Protein AF-A0A6H1TX50-F1 (afdb_monomer_lite)

Organism: NCBI:txid2064643

Radius of gyration: 13.29 Å; chains: 1; bounding box: 28×36×35 Å

Secondary structure (DSSP, 8-state):
-----S---S-SSS-----S-PBPHHHHHHHHHHHHTTPPP--HHHHHHHH-S-SEEEE-TTS-EEEEEEETTTEEEEEEEETTEEEEEEEE-

Sequence (93 aa):
MLVLDRRLSSCPEGSIDLGIEELSATVANQFKQRVKDGGVLTSLAEVETQLGSPKCSYDLPDGDLKWHYLIENGGAIAVTRHQGTVTVDFSRF

Foldseek 3Di:
DDDDDDDPVDAPPPDDDDPDDAFEPVLVVVVVVCVVVVNDDQDVVVVCVSRPDFRDWDADPLRKIWGWGGYPQQKIWIWIDDPRDIDIDIGHD

Structure (mmCIF, N/CA/C/O backbone):
data_AF-A0A6H1TX50-F1
#
_entry.id   AF-A0A6H1TX50-F1
#
loop_
_atom_site.group_PDB
_atom_site.id
_atom_site.type_symbol
_atom_site.label_atom_id
_atom_site.label_alt_id
_atom_site.label_comp_id
_atom_site.label_asym_id
_atom_site.label_entity_id
_atom_site.label_seq_id
_atom_site.pdbx_PDB_ins_code
_atom_site.Cartn_x
_atom_site.Cartn_y
_atom_site.Cartn_z
_atom_site.occupancy
_atom_site.B_iso_or_equiv
_atom_site.auth_seq_id
_atom_site.auth_comp_id
_atom_site.auth_asym_id
_atom_site.auth_atom_id
_atom_site.pdbx_PDB_model_num
ATOM 1 N N . MET A 1 1 ? -1.819 -26.157 -6.625 1.00 30.14 1 MET A N 1
ATOM 2 C CA . MET A 1 1 ? -0.694 -25.571 -5.869 1.00 30.14 1 MET A CA 1
ATOM 3 C C . MET A 1 1 ? -0.003 -24.578 -6.786 1.00 30.14 1 MET A C 1
ATOM 5 O O . MET A 1 1 ? 0.801 -24.985 -7.610 1.00 30.14 1 MET A O 1
ATOM 9 N N . LEU A 1 2 ? -0.406 -23.310 -6.727 1.00 22.84 2 LEU A N 1
ATOM 10 C CA . LEU A 1 2 ? 0.241 -22.230 -7.469 1.00 22.84 2 LEU A CA 1
ATOM 11 C C . LEU A 1 2 ? 1.139 -21.503 -6.475 1.00 22.84 2 LEU A C 1
ATOM 13 O O . LEU A 1 2 ? 0.686 -20.680 -5.689 1.00 22.84 2 LEU A O 1
ATOM 17 N N . VAL A 1 3 ? 2.401 -21.918 -6.456 1.00 34.88 3 VAL A N 1
ATOM 18 C CA . VAL A 1 3 ? 3.477 -21.175 -5.807 1.00 34.88 3 VAL A CA 1
ATOM 19 C C . VAL A 1 3 ? 4.016 -20.229 -6.867 1.00 34.88 3 VAL A C 1
ATOM 21 O O . VAL A 1 3 ? 4.629 -20.677 -7.831 1.00 34.88 3 VAL A O 1
ATOM 24 N N . LEU A 1 4 ? 3.781 -18.934 -6.694 1.00 26.92 4 LEU A N 1
ATOM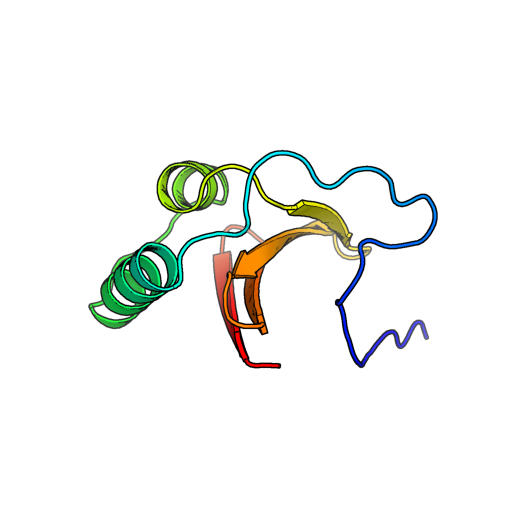 25 C CA . LEU A 1 4 ? 4.539 -17.888 -7.373 1.00 26.92 4 LEU A CA 1
ATOM 26 C C . LEU A 1 4 ? 5.131 -16.999 -6.286 1.00 26.92 4 LEU A C 1
ATOM 28 O O . LEU A 1 4 ? 4.571 -15.979 -5.900 1.00 26.92 4 LEU A O 1
ATOM 32 N N . ASP A 1 5 ? 6.253 -17.471 -5.752 1.00 37.53 5 ASP A N 1
ATOM 33 C CA . ASP A 1 5 ? 7.145 -16.695 -4.905 1.00 37.53 5 ASP A CA 1
ATOM 34 C C . ASP A 1 5 ? 8.413 -16.357 -5.702 1.00 37.53 5 ASP A C 1
ATOM 36 O O . ASP A 1 5 ? 8.910 -17.159 -6.499 1.00 37.53 5 ASP A O 1
ATOM 40 N N . ARG A 1 6 ? 8.946 -15.187 -5.355 1.00 31.16 6 ARG A N 1
ATOM 41 C CA . ARG A 1 6 ? 10.219 -14.553 -5.684 1.00 31.16 6 ARG A CA 1
ATOM 42 C C . ARG A 1 6 ? 10.166 -13.626 -6.887 1.00 31.16 6 ARG A C 1
ATOM 44 O O . ARG A 1 6 ? 10.296 -14.063 -8.023 1.00 31.16 6 ARG A O 1
ATOM 51 N N . ARG A 1 7 ? 10.198 -12.321 -6.582 1.00 38.78 7 ARG A N 1
ATOM 52 C CA . ARG A 1 7 ? 10.452 -11.193 -7.502 1.00 38.78 7 ARG A CA 1
ATOM 53 C C . ARG A 1 7 ? 9.207 -10.716 -8.260 1.00 38.78 7 ARG A C 1
ATOM 55 O O . ARG A 1 7 ? 9.134 -10.846 -9.475 1.00 38.78 7 ARG A O 1
ATOM 62 N N . LEU A 1 8 ? 8.252 -10.075 -7.584 1.00 43.72 8 LEU A N 1
ATOM 63 C CA . LEU A 1 8 ? 7.293 -9.203 -8.284 1.00 43.72 8 LEU A CA 1
ATOM 64 C C . LEU A 1 8 ? 8.022 -7.929 -8.762 1.00 43.72 8 LEU A C 1
ATOM 66 O O . LEU A 1 8 ? 7.801 -6.837 -8.258 1.00 43.72 8 LEU A O 1
ATOM 70 N N . SER A 1 9 ? 8.956 -8.107 -9.700 1.00 43.53 9 SER A N 1
ATOM 71 C CA . SER A 1 9 ? 9.634 -7.069 -10.482 1.00 43.53 9 SER A CA 1
ATOM 72 C C . SER A 1 9 ? 8.898 -6.782 -11.798 1.00 43.53 9 SER A C 1
ATOM 74 O O . SER A 1 9 ? 9.348 -5.963 -12.591 1.00 43.53 9 SER A O 1
ATOM 76 N N . SER A 1 10 ? 7.776 -7.461 -12.053 1.00 50.44 10 SER A N 1
ATOM 77 C CA . SER A 1 10 ? 6.910 -7.234 -13.210 1.00 50.44 10 SER A CA 1
ATOM 78 C C . SER A 1 10 ? 5.472 -7.646 -12.895 1.00 50.44 10 SER A C 1
ATOM 80 O O . SER A 1 10 ? 5.249 -8.633 -12.187 1.00 50.44 10 SER A O 1
ATOM 82 N N . CYS A 1 11 ? 4.495 -6.913 -13.442 1.00 55.41 11 CYS A N 1
ATOM 83 C CA . CYS A 1 11 ? 3.110 -7.382 -13.502 1.00 55.41 11 CYS A CA 1
ATOM 84 C C . CYS A 1 11 ? 3.065 -8.736 -14.261 1.00 55.41 11 CYS A C 1
ATOM 86 O O . CYS A 1 11 ? 3.927 -8.958 -15.120 1.00 55.41 11 CYS A O 1
ATOM 88 N N . PRO A 1 12 ? 2.126 -9.653 -13.952 1.00 55.00 12 PRO A N 1
ATOM 89 C CA . PRO A 1 12 ? 1.989 -10.940 -14.654 1.00 55.00 12 PRO A CA 1
ATOM 90 C C . PRO A 1 12 ? 1.839 -10.785 -16.188 1.00 55.00 12 PRO A C 1
ATOM 92 O O . PRO A 1 12 ? 1.585 -9.684 -16.672 1.00 55.00 12 PRO A O 1
ATOM 95 N N . GLU A 1 13 ? 2.054 -11.876 -16.945 1.00 40.12 13 GLU A N 1
ATOM 96 C CA . GLU A 1 13 ? 2.215 -11.884 -18.418 1.00 40.12 13 GLU A CA 1
ATOM 97 C C . GLU A 1 13 ? 1.186 -11.032 -19.191 1.00 40.12 13 GLU A C 1
ATOM 99 O O . GLU A 1 13 ? -0.017 -11.118 -18.950 1.00 40.12 13 GLU A O 1
ATOM 104 N N . GLY A 1 14 ? 1.681 -10.246 -20.163 1.00 36.31 14 GLY A N 1
ATOM 105 C CA . GLY A 1 14 ? 0.914 -9.233 -20.911 1.00 36.31 14 GLY A CA 1
ATOM 106 C C . GLY A 1 14 ? 1.283 -7.777 -20.579 1.00 36.31 14 GLY A C 1
ATOM 107 O O . GLY A 1 14 ? 0.516 -6.862 -20.863 1.00 36.31 14 GLY A O 1
ATOM 108 N N . SER A 1 15 ? 2.439 -7.555 -19.954 1.00 42.94 15 SER A N 1
ATOM 109 C CA . SER A 1 15 ? 2.898 -6.265 -19.432 1.00 42.94 15 SER A CA 1
ATOM 110 C C . SER A 1 15 ? 3.178 -5.226 -20.522 1.00 42.94 15 SER A C 1
ATOM 112 O O . SER A 1 15 ? 3.947 -5.509 -21.437 1.00 42.94 15 SER A O 1
ATOM 114 N N . ILE A 1 16 ? 2.643 -4.001 -20.377 1.00 38.41 16 ILE A N 1
ATOM 115 C CA . ILE A 1 16 ? 3.078 -2.818 -21.144 1.00 38.41 16 ILE A CA 1
ATOM 116 C C . ILE A 1 16 ? 3.040 -1.512 -20.321 1.00 38.41 16 ILE A C 1
ATOM 118 O O . ILE A 1 16 ? 2.165 -1.285 -19.490 1.00 38.41 16 ILE A O 1
ATOM 122 N N . ASP A 1 17 ? 4.028 -0.695 -20.692 1.00 42.16 17 ASP A N 1
ATOM 123 C CA . ASP A 1 17 ? 4.349 0.728 -20.544 1.00 42.16 17 ASP A CA 1
ATOM 124 C C . ASP A 1 17 ? 4.634 1.370 -19.187 1.00 42.16 17 ASP A C 1
ATOM 126 O O . ASP A 1 17 ? 3.786 1.584 -18.321 1.00 42.16 17 ASP A O 1
ATOM 130 N N . LEU A 1 18 ? 5.889 1.817 -19.102 1.00 44.12 18 LEU A N 1
ATOM 131 C CA . LEU A 1 18 ? 6.430 2.703 -18.089 1.00 44.12 18 LEU A CA 1
ATOM 132 C C . LEU A 1 18 ? 5.885 4.116 -18.320 1.00 44.12 18 LEU A C 1
ATOM 134 O O . LEU A 1 18 ? 6.507 4.955 -18.968 1.00 44.12 18 LEU A O 1
ATOM 138 N N . GLY A 1 19 ? 4.705 4.378 -17.764 1.00 38.94 19 GLY A N 1
ATOM 139 C CA . GLY A 1 19 ? 4.159 5.724 -17.635 1.00 38.94 19 GLY A CA 1
ATOM 140 C C . GLY A 1 19 ? 4.583 6.393 -16.327 1.00 38.94 19 GLY A C 1
ATOM 141 O O . GLY A 1 19 ? 4.355 5.825 -15.259 1.00 38.94 19 GLY A O 1
ATOM 142 N N . ILE A 1 20 ? 5.167 7.592 -16.463 1.00 47.16 20 ILE A N 1
ATOM 143 C CA . ILE A 1 20 ? 5.408 8.672 -15.482 1.00 47.16 20 ILE A CA 1
ATOM 144 C C . ILE A 1 20 ? 5.945 8.176 -14.130 1.00 47.16 20 ILE A C 1
ATOM 146 O O . ILE A 1 20 ? 5.160 7.849 -13.251 1.00 47.16 20 ILE A O 1
ATOM 150 N N . GLU A 1 21 ? 7.274 8.091 -14.030 1.00 63.59 21 GLU A N 1
ATOM 151 C CA . GLU A 1 21 ? 8.132 8.081 -12.827 1.00 63.59 21 GLU A CA 1
ATOM 152 C C . GLU A 1 21 ? 7.729 7.176 -11.637 1.00 63.59 21 GLU A C 1
ATOM 154 O O . GLU A 1 21 ? 6.597 7.107 -11.163 1.00 63.59 21 GLU A O 1
ATOM 159 N N . GLU A 1 22 ? 8.691 6.398 -11.150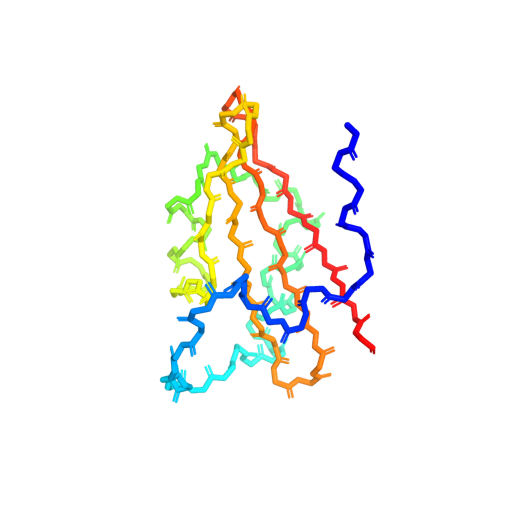 1.00 73.88 22 GLU A N 1
ATOM 160 C CA . GLU A 1 22 ? 8.537 5.622 -9.918 1.00 73.88 22 GLU A CA 1
ATOM 161 C C . GLU A 1 22 ? 8.226 6.555 -8.734 1.00 73.88 22 GLU A C 1
ATOM 163 O O . GLU A 1 22 ? 8.511 7.750 -8.774 1.00 73.88 22 GLU A O 1
ATOM 168 N N . LEU A 1 23 ? 7.632 6.036 -7.656 1.00 79.62 23 LEU A N 1
ATOM 169 C CA . LEU A 1 23 ? 7.402 6.871 -6.481 1.00 79.62 23 LEU A CA 1
ATOM 170 C C . LEU A 1 23 ? 8.735 7.299 -5.889 1.00 79.62 23 LEU A C 1
ATOM 172 O O . LEU A 1 23 ? 9.581 6.453 -5.578 1.00 79.62 23 LEU A O 1
ATOM 176 N N . SER A 1 24 ? 8.890 8.599 -5.641 1.00 84.81 24 SER A N 1
ATOM 177 C CA . SER A 1 24 ? 10.083 9.057 -4.946 1.00 84.81 24 SER A CA 1
ATOM 178 C C . SER A 1 24 ? 10.217 8.387 -3.586 1.00 84.81 24 SER A C 1
ATOM 180 O O . SER A 1 24 ? 9.248 8.202 -2.836 1.00 84.81 24 SER A O 1
ATOM 182 N N . ALA A 1 25 ? 11.452 8.034 -3.232 1.00 83.31 25 ALA A N 1
ATOM 183 C CA . ALA A 1 25 ? 11.726 7.410 -1.942 1.00 83.31 25 ALA A CA 1
ATOM 184 C C . ALA A 1 25 ? 11.288 8.301 -0.770 1.00 83.31 25 ALA A C 1
ATOM 186 O O . ALA A 1 25 ? 10.930 7.790 0.291 1.00 83.31 25 ALA A O 1
ATOM 187 N N . THR A 1 26 ? 11.268 9.621 -0.963 1.00 87.56 26 THR A N 1
ATOM 188 C CA . THR A 1 26 ? 10.739 10.584 0.008 1.00 87.56 26 THR A CA 1
ATOM 189 C C . THR A 1 26 ? 9.260 10.334 0.297 1.00 87.56 26 THR A C 1
ATOM 191 O O . THR A 1 26 ? 8.901 10.170 1.463 1.00 87.56 26 THR A O 1
ATOM 194 N N . VAL A 1 27 ? 8.420 10.230 -0.738 1.00 87.81 27 VAL A N 1
ATOM 195 C CA . VAL A 1 27 ? 6.975 9.969 -0.593 1.00 87.81 27 VAL A CA 1
ATOM 196 C C . VAL A 1 27 ? 6.738 8.613 0.071 1.00 87.81 27 VAL A C 1
ATOM 198 O O . VAL A 1 27 ? 6.005 8.519 1.057 1.00 87.81 27 VAL A O 1
ATOM 201 N N . ALA A 1 28 ? 7.429 7.570 -0.396 1.00 87.31 28 ALA A N 1
ATOM 202 C CA . ALA A 1 28 ? 7.308 6.231 0.175 1.00 87.31 28 ALA A CA 1
ATOM 203 C C . ALA A 1 28 ? 7.710 6.184 1.663 1.00 87.31 28 ALA A C 1
ATOM 205 O O . ALA A 1 28 ? 7.049 5.529 2.472 1.00 87.31 28 ALA A O 1
ATOM 206 N N . ASN A 1 29 ? 8.770 6.902 2.051 1.00 88.69 29 ASN A N 1
ATOM 207 C CA . ASN A 1 29 ? 9.217 6.970 3.443 1.00 88.69 29 ASN A CA 1
ATOM 208 C C . ASN A 1 29 ? 8.254 7.766 4.331 1.00 88.69 29 ASN A C 1
ATOM 210 O O . ASN A 1 29 ? 8.010 7.351 5.463 1.00 88.69 29 ASN A O 1
ATOM 214 N N . GLN A 1 30 ? 7.682 8.867 3.835 1.00 90.38 30 GLN A N 1
ATOM 215 C CA . GLN A 1 30 ? 6.664 9.633 4.563 1.00 90.38 30 GLN A CA 1
ATOM 216 C C . GLN A 1 30 ? 5.412 8.790 4.819 1.00 90.38 30 GLN A C 1
ATOM 218 O O . GLN A 1 3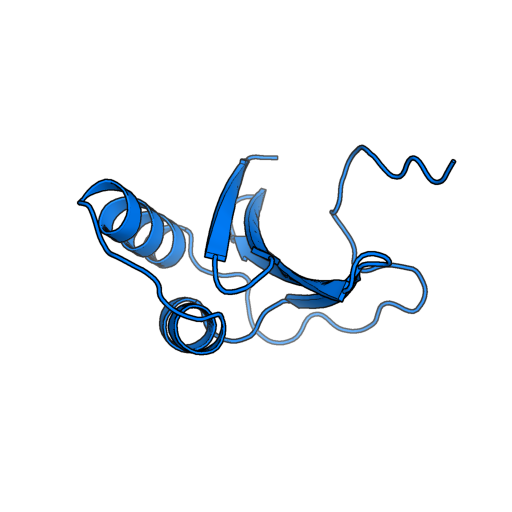0 ? 4.934 8.724 5.952 1.00 90.38 30 GLN A O 1
ATOM 223 N N . PHE A 1 31 ? 4.930 8.077 3.798 1.00 91.00 31 PHE A N 1
ATOM 224 C CA . PHE A 1 31 ? 3.811 7.148 3.942 1.00 91.00 31 PHE A CA 1
ATOM 225 C C . PHE A 1 31 ? 4.124 6.035 4.952 1.00 91.00 31 PHE A C 1
ATOM 227 O O . PHE A 1 31 ? 3.346 5.783 5.873 1.00 91.00 31 PHE A O 1
ATOM 234 N N . LYS A 1 32 ? 5.308 5.417 4.851 1.00 89.50 32 LYS A N 1
ATOM 235 C CA . LYS A 1 32 ? 5.766 4.392 5.799 1.00 89.50 32 LYS A CA 1
ATOM 236 C C . LYS A 1 32 ? 5.817 4.906 7.237 1.00 89.50 32 LYS A C 1
ATOM 238 O O . LYS A 1 32 ? 5.447 4.172 8.151 1.00 89.50 32 LYS A O 1
ATOM 243 N N . GLN A 1 33 ? 6.285 6.135 7.445 1.00 91.06 33 GLN A N 1
ATOM 244 C CA . GLN A 1 33 ? 6.343 6.740 8.771 1.00 91.06 33 GLN A CA 1
ATOM 245 C C . GLN A 1 33 ? 4.937 6.970 9.334 1.00 91.06 33 GLN A C 1
ATOM 247 O O . GLN A 1 33 ? 4.672 6.559 10.456 1.00 91.06 33 GLN A O 1
ATOM 252 N N . ARG A 1 34 ? 4.005 7.494 8.529 1.00 89.81 34 ARG A N 1
ATOM 253 C CA . ARG A 1 34 ? 2.602 7.668 8.936 1.00 89.81 34 ARG A CA 1
ATOM 254 C C . ARG A 1 34 ? 1.958 6.360 9.404 1.00 89.81 34 ARG A C 1
ATOM 256 O O . ARG A 1 34 ? 1.278 6.351 10.426 1.00 89.81 34 ARG A O 1
ATOM 263 N N . VAL A 1 35 ? 2.168 5.263 8.674 1.00 87.31 35 VAL A N 1
ATOM 264 C CA . VAL A 1 35 ? 1.657 3.939 9.072 1.00 87.31 35 VAL A CA 1
ATOM 265 C C . VAL A 1 35 ? 2.289 3.489 10.395 1.00 87.31 35 VAL A C 1
ATOM 267 O O . VAL A 1 35 ? 1.585 3.018 11.284 1.00 87.31 35 VAL A O 1
ATOM 270 N N . LYS A 1 36 ? 3.605 3.683 10.567 1.00 88.94 36 LYS A N 1
ATOM 271 C CA . LYS A 1 36 ? 4.313 3.362 11.821 1.00 88.94 36 LYS A CA 1
ATOM 272 C C . LYS A 1 36 ? 3.836 4.183 13.017 1.00 88.94 36 LYS A C 1
ATOM 274 O O . LYS A 1 36 ? 3.800 3.650 14.120 1.00 88.94 36 LYS A O 1
ATOM 279 N N . ASP A 1 37 ? 3.448 5.433 12.795 1.00 94.75 37 ASP A N 1
ATOM 280 C CA . ASP A 1 37 ? 2.944 6.338 13.833 1.00 94.75 37 ASP A CA 1
ATOM 281 C C . ASP A 1 37 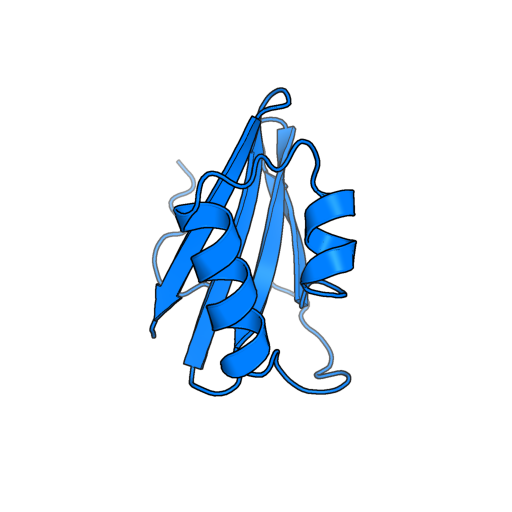? 1.491 6.018 14.247 1.00 94.75 37 ASP A C 1
ATOM 283 O O . ASP A 1 37 ? 0.870 6.770 14.996 1.00 94.75 37 ASP A O 1
ATOM 287 N N . GLY A 1 38 ? 0.935 4.894 13.778 1.00 89.38 38 GLY A N 1
ATOM 288 C CA . GLY A 1 38 ? -0.415 4.441 14.110 1.00 89.38 38 GLY A CA 1
ATOM 289 C C . GLY A 1 38 ? -1.494 4.961 13.162 1.00 89.38 38 GLY A C 1
ATOM 290 O O . GLY A 1 38 ? -2.677 4.895 13.494 1.00 89.38 38 GLY A O 1
ATOM 291 N N . GLY A 1 39 ? -1.118 5.476 11.986 1.00 85.81 39 GLY A N 1
ATOM 292 C CA . GLY A 1 39 ? -2.070 5.841 10.943 1.00 85.81 39 GLY A CA 1
ATOM 293 C C . GLY A 1 39 ? -2.924 4.640 10.533 1.00 85.81 39 GLY A C 1
ATOM 294 O O . GLY A 1 39 ? -2.410 3.655 10.008 1.00 85.81 39 GLY A O 1
ATOM 295 N N . VAL A 1 40 ? -4.234 4.732 10.761 1.00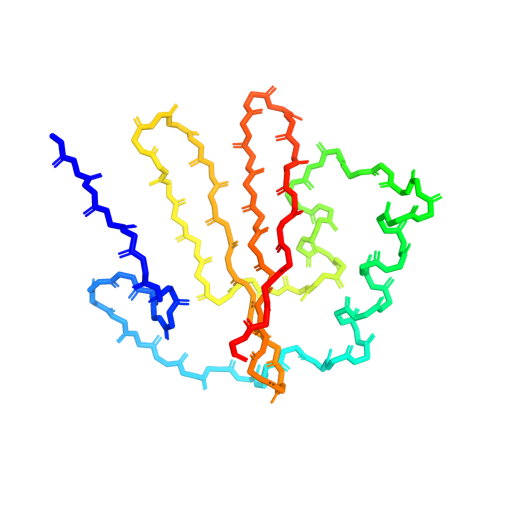 83.56 40 VAL A N 1
ATOM 296 C CA . VAL A 1 40 ? -5.192 3.694 10.369 1.00 83.56 40 VAL A CA 1
ATOM 297 C C . VAL A 1 40 ? -5.599 3.922 8.917 1.00 83.56 40 VAL A C 1
ATOM 299 O O . VAL A 1 40 ? -6.107 4.989 8.587 1.00 83.56 40 VAL A O 1
ATOM 302 N N . LEU A 1 41 ? -5.388 2.916 8.069 1.00 85.50 41 LEU A N 1
ATOM 303 C CA . LEU A 1 41 ? -5.851 2.895 6.683 1.00 85.50 41 LEU A CA 1
ATOM 304 C C . LEU A 1 41 ? -7.077 1.993 6.600 1.00 85.50 41 LEU A C 1
ATOM 306 O O . LEU A 1 41 ? -7.015 0.815 6.948 1.00 85.50 41 LEU A O 1
ATOM 310 N N . THR A 1 42 ? -8.197 2.549 6.155 1.00 85.56 42 THR A N 1
ATOM 311 C CA . THR A 1 42 ? -9.490 1.839 6.184 1.00 85.56 42 THR A CA 1
ATOM 312 C C . THR A 1 42 ? -9.894 1.269 4.827 1.00 85.56 42 THR A C 1
ATOM 314 O O . THR A 1 42 ? -10.816 0.456 4.729 1.00 85.56 42 THR A O 1
ATOM 317 N N . SER A 1 43 ? -9.214 1.682 3.755 1.00 86.44 43 SER A N 1
ATOM 318 C CA . SER A 1 43 ? -9.519 1.247 2.395 1.00 86.44 43 SER A CA 1
ATOM 319 C C . SER A 1 43 ? -8.327 1.392 1.455 1.00 86.44 43 SER A C 1
ATOM 321 O O . SER A 1 43 ? -7.386 2.130 1.732 1.00 86.44 43 SER A O 1
ATOM 323 N N . LEU A 1 44 ? -8.400 0.715 0.308 1.00 83.81 44 LEU A N 1
ATOM 324 C CA . LEU A 1 44 ? -7.407 0.847 -0.756 1.00 83.81 44 LEU A CA 1
ATOM 325 C C . LEU A 1 44 ? -7.442 2.235 -1.417 1.00 83.81 44 LEU A C 1
ATOM 327 O O . LEU A 1 44 ? -6.388 2.813 -1.637 1.00 83.81 44 LEU A O 1
ATOM 331 N N . ALA A 1 45 ? -8.621 2.830 -1.627 1.00 84.12 45 ALA A N 1
ATOM 332 C CA . ALA A 1 45 ? -8.749 4.172 -2.214 1.00 84.12 45 ALA A CA 1
ATOM 333 C C . ALA A 1 45 ? -8.014 5.260 -1.402 1.00 84.12 45 ALA A C 1
ATOM 335 O O . ALA A 1 45 ? -7.430 6.192 -1.958 1.00 84.12 45 ALA A O 1
ATOM 336 N N . GLU A 1 46 ? -8.000 5.127 -0.072 1.00 86.81 46 GLU A N 1
ATOM 337 C CA . GLU A 1 46 ? -7.219 6.005 0.805 1.00 86.81 46 GLU A CA 1
ATOM 338 C C . GLU A 1 46 ? -5.709 5.861 0.554 1.00 86.81 46 GLU A C 1
ATOM 340 O O . GLU A 1 46 ? -4.980 6.853 0.556 1.00 86.81 46 GLU A O 1
ATOM 345 N N . VAL A 1 47 ? -5.245 4.636 0.299 1.00 86.94 47 VAL A N 1
ATOM 346 C CA . VAL A 1 47 ? -3.843 4.345 -0.023 1.00 86.94 47 VAL A CA 1
ATOM 347 C C . VAL A 1 47 ? -3.471 4.888 -1.399 1.00 86.94 47 VAL A C 1
ATOM 349 O O . VAL A 1 47 ? -2.449 5.553 -1.526 1.00 86.94 47 VAL A O 1
ATOM 352 N N . GLU A 1 48 ? -4.329 4.695 -2.399 1.00 83.06 48 GLU A N 1
ATOM 353 C CA . GLU A 1 48 ? -4.201 5.269 -3.746 1.00 83.06 48 GLU A CA 1
ATOM 354 C C . GLU A 1 48 ? -4.104 6.795 -3.718 1.00 83.06 48 GLU A C 1
ATOM 356 O O . GLU A 1 48 ? -3.295 7.393 -4.415 1.00 83.06 48 GLU A O 1
ATOM 361 N N . THR A 1 49 ? -4.881 7.450 -2.860 1.00 85.25 49 THR A N 1
ATOM 362 C CA . THR A 1 49 ? -4.815 8.911 -2.723 1.00 85.25 49 THR A CA 1
ATOM 363 C C . THR A 1 49 ? -3.460 9.368 -2.170 1.00 85.25 49 THR A C 1
ATOM 365 O O . THR A 1 49 ? -2.971 10.436 -2.530 1.00 85.25 49 THR A O 1
ATOM 368 N N . GLN A 1 50 ? -2.842 8.570 -1.294 1.00 86.50 50 GLN A N 1
ATOM 369 C CA . GLN A 1 50 ? -1.563 8.908 -0.660 1.00 86.50 50 GLN A CA 1
ATOM 370 C C . GLN A 1 50 ? -0.346 8.518 -1.506 1.00 86.50 50 GLN A C 1
ATOM 372 O O . GLN A 1 50 ? 0.654 9.233 -1.494 1.00 86.50 50 GLN A O 1
ATOM 377 N N . LEU A 1 51 ? -0.415 7.386 -2.206 1.00 85.06 51 LEU A N 1
ATOM 378 C CA . LEU A 1 51 ? 0.680 6.832 -3.005 1.00 85.06 51 LEU A CA 1
ATOM 379 C C . LEU A 1 51 ? 0.529 7.098 -4.505 1.00 85.06 51 LEU A C 1
ATOM 381 O O . LEU A 1 51 ? 1.460 6.837 -5.252 1.00 85.06 51 LEU A O 1
ATOM 385 N N . GLY A 1 52 ? -0.612 7.601 -4.962 1.00 83.00 52 GLY A N 1
ATOM 386 C CA . GLY A 1 52 ? -0.933 7.737 -6.378 1.00 83.00 52 GLY A CA 1
ATOM 387 C C . GLY A 1 52 ? -1.416 6.427 -7.006 1.00 83.00 52 GLY A C 1
ATOM 388 O O . GLY A 1 52 ? -1.921 5.525 -6.334 1.00 83.00 52 GLY A O 1
ATOM 389 N N . SER A 1 53 ? -1.278 6.328 -8.327 1.00 80.25 53 SER A N 1
ATOM 390 C CA . SER A 1 53 ? -1.737 5.164 -9.086 1.00 80.25 53 SER A CA 1
ATOM 391 C C . SER A 1 53 ? -0.781 3.974 -8.925 1.00 80.25 53 SER A C 1
ATOM 393 O O . SER A 1 53 ? 0.429 4.136 -9.120 1.00 80.25 53 SER A O 1
ATOM 395 N N . PRO A 1 54 ? -1.287 2.768 -8.603 1.00 76.44 54 PRO A N 1
ATOM 396 C CA . PRO A 1 54 ? -0.455 1.575 -8.548 1.00 76.44 54 PRO A CA 1
ATOM 397 C C . PRO A 1 54 ? 0.056 1.204 -9.942 1.00 76.44 54 PRO A C 1
ATOM 399 O O . PRO A 1 54 ? -0.622 1.405 -10.948 1.00 76.44 54 PRO A O 1
ATOM 402 N N . LYS A 1 55 ? 1.255 0.617 -10.002 1.00 77.31 55 LYS A N 1
ATOM 403 C CA . LYS A 1 55 ? 1.832 0.099 -11.251 1.00 77.31 55 LYS A CA 1
ATOM 404 C C . LYS A 1 55 ? 1.175 -1.211 -11.680 1.00 77.31 55 LYS A C 1
ATOM 406 O O . LYS A 1 55 ? 1.008 -1.442 -12.869 1.00 77.31 55 LYS A O 1
ATOM 411 N N . CYS A 1 56 ? 0.782 -2.053 -10.723 1.00 73.12 56 CYS A N 1
ATOM 412 C CA . CYS A 1 56 ? 0.011 -3.265 -10.995 1.00 73.12 56 CYS A CA 1
ATOM 413 C C . CYS A 1 56 ? -1.154 -3.375 -10.008 1.00 73.12 56 CYS A C 1
ATOM 415 O O . CYS A 1 56 ? -0.963 -3.165 -8.809 1.00 73.12 56 CYS A O 1
ATOM 417 N N . SER A 1 57 ? -2.318 -3.793 -10.500 1.00 75.56 57 SER A N 1
ATOM 418 C CA . SER A 1 57 ? -3.466 -4.219 -9.696 1.00 75.56 57 SER A CA 1
ATOM 419 C C . SER A 1 57 ? -3.937 -5.578 -10.196 1.00 75.56 57 SER A C 1
ATOM 421 O O . SER A 1 57 ? -3.999 -5.783 -11.407 1.00 75.56 57 SER A O 1
ATOM 423 N N . TYR A 1 58 ? -4.256 -6.501 -9.293 1.00 72.50 58 TYR A N 1
ATOM 424 C CA . TYR A 1 58 ? -4.834 -7.792 -9.660 1.00 72.50 58 TYR A CA 1
ATOM 425 C C . TYR A 1 58 ? -5.662 -8.398 -8.527 1.00 72.50 58 TYR A C 1
ATOM 427 O O . TYR A 1 58 ? -5.342 -8.230 -7.347 1.00 72.50 58 TYR A O 1
ATOM 435 N N . ASP A 1 59 ? -6.705 -9.126 -8.922 1.00 74.56 59 ASP A N 1
ATOM 436 C CA . ASP A 1 59 ? -7.531 -9.941 -8.039 1.00 74.56 59 ASP A CA 1
ATOM 437 C C . ASP A 1 59 ? -6.836 -11.280 -7.760 1.00 74.56 59 ASP A C 1
ATOM 439 O O . ASP A 1 59 ? -6.366 -11.974 -8.668 1.00 74.56 59 ASP A O 1
ATOM 443 N N . LEU A 1 60 ? -6.750 -11.643 -6.487 1.00 72.06 60 LEU A N 1
ATOM 444 C CA . LEU A 1 60 ? -6.248 -12.923 -6.021 1.00 72.06 60 LEU A CA 1
ATOM 445 C C . LEU A 1 60 ? -7.386 -13.964 -5.993 1.00 72.06 60 LEU A C 1
ATOM 447 O O . LEU A 1 60 ? -8.559 -13.609 -5.858 1.00 72.06 60 LEU A O 1
ATOM 451 N N . PRO A 1 61 ? -7.074 -15.271 -6.118 1.00 66.62 61 PRO A N 1
ATOM 452 C CA . PRO A 1 61 ? -8.088 -16.332 -6.200 1.00 66.62 61 PRO A CA 1
ATOM 453 C C . PRO A 1 61 ? -9.009 -16.463 -4.977 1.00 66.62 61 PRO A C 1
ATOM 455 O O . PRO A 1 61 ? -10.066 -17.081 -5.070 1.00 66.62 61 PRO A O 1
ATOM 458 N N . ASP A 1 62 ? -8.597 -15.929 -3.833 1.00 75.12 62 ASP A N 1
ATOM 459 C CA . ASP A 1 62 ? -9.353 -15.864 -2.579 1.00 75.12 62 ASP A CA 1
ATOM 460 C C . ASP A 1 62 ? -10.297 -14.650 -2.497 1.00 75.12 62 ASP A C 1
ATOM 462 O O . ASP A 1 62 ? -11.049 -14.521 -1.530 1.00 75.12 62 ASP A O 1
ATOM 466 N N . GLY A 1 63 ? -10.312 -13.805 -3.533 1.00 74.25 63 GLY A N 1
ATOM 467 C CA . GLY A 1 63 ? -11.100 -12.578 -3.597 1.00 74.25 63 GLY A CA 1
ATOM 468 C C . GLY A 1 63 ? -10.367 -11.345 -3.071 1.00 74.25 63 GLY A C 1
ATOM 469 O O . GLY A 1 63 ? -10.983 -10.280 -2.983 1.00 74.25 63 GLY A O 1
ATOM 470 N N . ASP A 1 64 ? -9.081 -11.461 -2.731 1.00 80.88 64 ASP A N 1
ATOM 471 C CA . ASP A 1 64 ? -8.290 -10.320 -2.283 1.00 80.88 64 ASP A CA 1
ATOM 472 C C . ASP A 1 64 ? -7.874 -9.431 -3.443 1.00 80.88 64 ASP A C 1
ATOM 474 O O . ASP A 1 64 ? -7.552 -9.898 -4.532 1.00 80.88 64 ASP A O 1
ATOM 478 N N . LEU A 1 65 ? -7.810 -8.127 -3.191 1.00 81.12 65 LEU A N 1
ATOM 479 C CA . LEU A 1 65 ? -7.277 -7.176 -4.161 1.00 81.12 65 LEU A CA 1
ATOM 480 C C . LEU A 1 65 ? -5.862 -6.781 -3.753 1.00 81.12 65 LEU A C 1
ATOM 482 O O . LEU A 1 65 ? -5.649 -6.344 -2.615 1.00 81.12 65 LEU A O 1
ATOM 486 N N . LYS A 1 66 ? -4.905 -6.917 -4.679 1.00 83.75 66 LYS A N 1
ATOM 487 C CA . LYS A 1 66 ? -3.499 -6.591 -4.433 1.00 83.75 66 LYS A CA 1
ATOM 488 C C . LYS A 1 66 ? -2.963 -5.541 -5.396 1.00 83.75 66 LYS A C 1
ATOM 490 O O . LYS A 1 66 ? -3.054 -5.692 -6.614 1.00 83.75 66 LYS A O 1
ATOM 495 N N . TRP A 1 67 ? -2.329 -4.512 -4.839 1.00 82.94 67 TRP A N 1
ATOM 496 C CA . TRP A 1 67 ? -1.703 -3.404 -5.561 1.00 82.94 67 TRP A CA 1
ATOM 497 C C . TRP A 1 67 ? -0.198 -3.357 -5.325 1.00 82.94 67 TRP A C 1
ATOM 499 O O . TRP A 1 67 ? 0.272 -3.612 -4.216 1.00 82.94 67 TRP A O 1
ATOM 509 N N . HIS A 1 68 ? 0.556 -3.016 -6.370 1.00 84.88 68 HIS A N 1
ATOM 510 C CA . HIS A 1 68 ? 2.003 -2.822 -6.304 1.00 84.88 68 HIS A CA 1
ATOM 511 C C . HIS A 1 68 ? 2.402 -1.427 -6.754 1.00 84.88 68 HIS A C 1
ATOM 513 O O . HIS A 1 68 ? 2.024 -0.975 -7.836 1.00 84.88 68 HIS A O 1
ATOM 519 N N . TYR A 1 69 ? 3.248 -0.799 -5.946 1.00 83.81 69 TYR A N 1
ATOM 520 C CA . TYR A 1 69 ? 3.883 0.481 -6.215 1.00 83.81 69 TYR A CA 1
ATOM 521 C C . TYR A 1 69 ? 5.397 0.292 -6.270 1.00 83.81 69 TYR A C 1
ATOM 523 O O . TYR A 1 69 ? 5.962 -0.372 -5.400 1.00 83.81 69 TYR A O 1
ATOM 531 N N . LEU A 1 70 ? 6.049 0.889 -7.266 1.00 82.56 70 LEU A N 1
ATOM 532 C CA . LEU A 1 70 ? 7.508 0.893 -7.399 1.00 82.56 70 LEU A CA 1
ATOM 533 C C . LEU A 1 70 ? 8.090 2.188 -6.835 1.00 82.56 70 LEU A C 1
ATOM 535 O O . LEU A 1 70 ? 7.463 3.242 -6.936 1.00 82.56 70 LEU A O 1
ATOM 539 N N . ILE A 1 71 ? 9.279 2.088 -6.247 1.00 82.81 71 ILE A N 1
ATOM 540 C CA . ILE A 1 71 ? 10.007 3.198 -5.629 1.00 82.81 71 ILE A CA 1
ATOM 541 C C . ILE A 1 71 ? 11.332 3.391 -6.372 1.00 82.81 71 ILE A C 1
ATOM 543 O O . ILE A 1 71 ? 12.071 2.414 -6.494 1.00 82.81 71 ILE A O 1
ATOM 547 N N . GLU A 1 72 ? 11.669 4.647 -6.700 1.00 79.06 72 GLU A N 1
ATOM 548 C CA . GLU A 1 72 ? 12.846 5.103 -7.485 1.00 79.06 72 GLU A CA 1
ATOM 549 C C . GLU A 1 72 ? 14.187 4.411 -7.174 1.00 79.06 72 GLU A C 1
ATOM 551 O O . GLU A 1 72 ? 15.079 4.329 -8.012 1.00 79.06 72 GLU A O 1
ATOM 556 N N . ASN A 1 73 ? 14.367 3.930 -5.943 1.00 71.94 73 ASN A N 1
ATOM 557 C CA . ASN A 1 73 ? 15.611 3.321 -5.468 1.00 71.94 73 ASN A CA 1
ATOM 558 C C . ASN A 1 73 ? 15.557 1.786 -5.435 1.00 71.94 73 ASN A C 1
ATOM 560 O O . ASN A 1 73 ? 16.198 1.173 -4.580 1.00 71.94 73 ASN A O 1
ATOM 564 N N . GLY A 1 74 ? 14.749 1.156 -6.290 1.00 68.56 74 GLY A N 1
ATOM 565 C CA . GLY A 1 74 ? 14.579 -0.297 -6.278 1.00 68.56 74 GLY A CA 1
ATOM 566 C C . GLY A 1 74 ? 13.864 -0.781 -5.015 1.00 68.56 74 GLY A C 1
ATOM 567 O O . GLY A 1 74 ? 14.243 -1.776 -4.407 1.00 68.56 74 GLY A O 1
ATOM 568 N N . GLY A 1 75 ? 12.830 -0.071 -4.574 1.00 80.50 75 GLY A N 1
ATOM 569 C CA . GLY A 1 75 ? 11.924 -0.550 -3.528 1.00 80.50 75 GLY A CA 1
ATOM 570 C C . GLY A 1 75 ? 10.533 -0.831 -4.082 1.00 80.50 75 GLY A C 1
ATOM 571 O O . GLY A 1 75 ? 10.208 -0.435 -5.200 1.00 80.50 75 GLY A O 1
ATOM 572 N N . ALA A 1 76 ? 9.686 -1.468 -3.277 1.00 83.00 76 ALA A N 1
ATOM 573 C CA . ALA A 1 76 ? 8.269 -1.591 -3.588 1.00 83.00 76 ALA A CA 1
ATOM 574 C C . ALA A 1 76 ? 7.389 -1.505 -2.338 1.00 83.00 76 ALA A C 1
ATOM 576 O O . ALA A 1 76 ? 7.810 -1.843 -1.226 1.00 83.00 76 ALA A O 1
ATOM 577 N N . ILE A 1 77 ? 6.154 -1.058 -2.551 1.00 86.00 77 ILE A N 1
ATOM 578 C CA . ILE A 1 77 ? 5.062 -1.146 -1.583 1.00 86.00 77 ILE A CA 1
ATOM 579 C C . ILE A 1 77 ? 4.027 -2.094 -2.174 1.00 86.00 77 ILE A C 1
ATOM 581 O O . ILE A 1 77 ? 3.551 -1.875 -3.290 1.00 86.00 77 ILE A O 1
ATOM 585 N N . ALA A 1 78 ? 3.688 -3.141 -1.432 1.00 87.88 78 ALA A N 1
ATOM 586 C CA . ALA A 1 78 ? 2.592 -4.035 -1.760 1.00 87.88 78 ALA A CA 1
ATOM 587 C C . ALA A 1 78 ? 1.444 -3.787 -0.784 1.00 87.88 78 ALA A C 1
ATOM 589 O O . ALA A 1 78 ? 1.654 -3.671 0.421 1.00 87.88 78 ALA A O 1
ATOM 590 N N . VAL A 1 79 ? 0.229 -3.692 -1.308 1.00 86.50 79 VAL A N 1
ATOM 591 C CA . VAL A 1 79 ? -0.967 -3.430 -0.508 1.00 86.50 79 VAL A CA 1
ATOM 592 C C . VAL A 1 79 ? -1.990 -4.498 -0.831 1.00 86.50 79 VAL A C 1
ATOM 594 O O . VAL A 1 79 ? -2.282 -4.720 -2.002 1.00 86.50 79 VAL A O 1
ATOM 597 N N . THR A 1 80 ? -2.521 -5.155 0.194 1.00 87.44 80 THR A N 1
ATOM 598 C CA . THR A 1 80 ? -3.511 -6.228 0.048 1.00 87.44 80 THR A CA 1
ATOM 599 C C . THR A 1 80 ? -4.744 -5.887 0.868 1.00 87.44 80 THR A C 1
ATOM 601 O O . THR A 1 80 ? -4.621 -5.512 2.035 1.00 87.44 80 THR A O 1
ATOM 604 N N . ARG A 1 81 ? -5.936 -6.020 0.281 1.00 85.81 81 ARG A N 1
ATOM 605 C CA . ARG A 1 81 ? -7.200 -5.924 1.016 1.00 85.81 81 ARG A CA 1
ATOM 606 C C . ARG A 1 81 ? -7.831 -7.300 1.147 1.00 85.81 81 ARG A C 1
ATOM 608 O O . ARG A 1 81 ? -8.246 -7.860 0.140 1.00 85.81 81 ARG A O 1
ATOM 615 N N . HIS A 1 82 ? -7.978 -7.749 2.390 1.00 84.94 82 HIS A N 1
ATOM 616 C CA . HIS A 1 82 ? -8.646 -8.994 2.755 1.00 84.94 82 HIS A CA 1
ATOM 617 C C . HIS A 1 82 ? -9.776 -8.699 3.740 1.00 84.94 82 HIS A C 1
ATOM 619 O O . HIS A 1 82 ? -9.532 -8.175 4.826 1.00 84.94 82 HIS A O 1
ATOM 625 N N . GLN A 1 83 ? -11.024 -9.003 3.369 1.00 82.88 83 GLN A N 1
ATOM 626 C CA . GLN A 1 83 ? -12.198 -8.898 4.257 1.00 82.88 83 GLN A CA 1
ATOM 627 C C . GLN A 1 83 ? -12.303 -7.564 5.032 1.00 82.88 83 GLN A C 1
ATOM 629 O O . GLN A 1 83 ? -12.620 -7.523 6.218 1.00 82.88 83 GLN A O 1
ATOM 634 N N . GLY A 1 84 ? -12.012 -6.446 4.359 1.00 77.56 84 GLY A N 1
ATOM 635 C CA . GLY A 1 84 ? -12.068 -5.103 4.953 1.00 77.56 84 GLY A CA 1
ATOM 636 C C . GLY A 1 84 ? -10.821 -4.685 5.740 1.00 77.56 84 GLY A C 1
ATOM 637 O O . GLY A 1 84 ? -10.706 -3.515 6.091 1.00 77.56 84 GLY A O 1
ATOM 638 N N . THR A 1 85 ? -9.864 -5.589 5.940 1.00 83.44 85 THR A N 1
ATOM 639 C CA . THR A 1 85 ? -8.538 -5.288 6.489 1.00 83.44 85 THR A CA 1
ATOM 640 C C . THR A 1 85 ? -7.583 -4.927 5.354 1.00 83.44 85 THR A C 1
ATOM 642 O O . THR A 1 85 ? -7.560 -5.603 4.325 1.00 83.44 85 THR A O 1
ATOM 645 N N . VAL A 1 86 ? -6.801 -3.859 5.528 1.00 86.19 86 VAL A N 1
ATOM 646 C CA . VAL A 1 86 ? -5.743 -3.453 4.593 1.00 86.19 86 VAL A CA 1
ATOM 647 C C . VAL A 1 86 ? -4.391 -3.775 5.217 1.00 86.19 86 VAL A C 1
ATOM 649 O O . VAL A 1 86 ? -4.051 -3.247 6.274 1.00 86.19 86 VAL A O 1
ATOM 652 N N . THR A 1 87 ? -3.616 -4.616 4.543 1.00 87.56 87 THR A N 1
ATOM 653 C CA . TH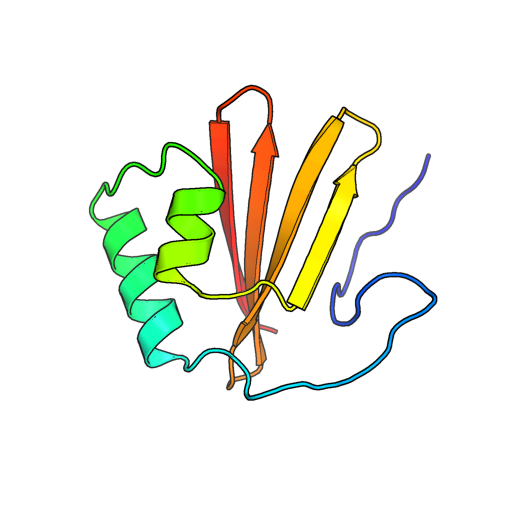R A 1 87 ? -2.239 -4.949 4.916 1.00 87.56 87 THR A CA 1
ATOM 654 C C . THR A 1 87 ? -1.284 -4.254 3.954 1.00 87.56 87 THR A C 1
ATOM 656 O O . THR A 1 87 ? -1.498 -4.267 2.741 1.00 87.56 87 THR A O 1
ATOM 659 N N . VAL A 1 88 ? -0.238 -3.630 4.499 1.00 86.94 88 VAL A N 1
ATOM 660 C CA . VAL A 1 88 ? 0.777 -2.891 3.742 1.00 86.94 88 VAL A CA 1
ATOM 661 C C . VAL A 1 88 ? 2.147 -3.493 4.024 1.00 86.94 88 VAL A C 1
ATOM 663 O O . VAL A 1 88 ? 2.623 -3.461 5.159 1.00 86.94 88 VAL A O 1
ATOM 666 N N . ASP A 1 89 ? 2.804 -3.969 2.975 1.00 89.25 89 ASP A N 1
ATOM 667 C CA . ASP A 1 89 ? 4.140 -4.544 3.016 1.00 89.25 89 ASP A CA 1
ATOM 668 C C . ASP A 1 89 ? 5.135 -3.638 2.290 1.00 89.25 89 ASP A C 1
ATOM 670 O O . ASP A 1 89 ? 4.886 -3.143 1.190 1.00 89.25 89 ASP A O 1
ATOM 674 N N . PHE A 1 90 ? 6.300 -3.439 2.906 1.00 84.19 90 PHE A N 1
ATOM 675 C CA . PHE A 1 90 ? 7.388 -2.645 2.340 1.00 84.19 90 PHE A CA 1
ATOM 676 C C . PHE A 1 90 ? 8.584 -3.548 2.058 1.00 84.19 90 PHE A C 1
ATOM 678 O O . PHE A 1 90 ? 9.174 -4.092 2.993 1.00 84.19 90 PHE A O 1
ATOM 685 N N . SER A 1 91 ? 9.001 -3.636 0.800 1.00 79.62 91 SER A N 1
ATOM 686 C CA . SER A 1 91 ? 10.171 -4.411 0.379 1.00 79.62 91 SER A CA 1
ATOM 687 C C . SER A 1 91 ? 11.257 -3.510 -0.207 1.00 79.62 91 SER A C 1
ATOM 689 O O . SER A 1 91 ? 10.971 -2.543 -0.913 1.00 79.62 91 SER A O 1
ATOM 691 N N . ARG A 1 92 ? 12.519 -3.838 0.080 1.00 65.62 92 ARG A N 1
ATOM 692 C CA . ARG A 1 92 ? 13.684 -3.353 -0.675 1.00 65.62 92 ARG A CA 1
ATOM 693 C C . ARG A 1 92 ? 14.178 -4.494 -1.558 1.00 65.62 92 ARG A C 1
ATOM 695 O O . ARG A 1 92 ? 14.199 -5.627 -1.074 1.00 65.62 92 ARG A O 1
ATOM 702 N N . PHE A 1 93 ? 14.514 -4.195 -2.809 1.00 55.62 93 PHE A N 1
ATOM 703 C CA . PHE A 1 93 ? 15.235 -5.119 -3.681 1.00 55.62 93 PHE A CA 1
ATOM 704 C C . PHE A 1 93 ? 16.736 -5.099 -3.368 1.00 55.62 93 PHE A C 1
ATOM 706 O O . PHE A 1 93 ? 17.226 -4.072 -2.838 1.00 55.62 93 PHE A O 1
#

pLDDT: mean 73.14, std 18.83, range [22.84, 94.75]